Protein AF-A0AAW1ICX3-F1 (afdb_monomer)

Sequence (91 aa):
MPEWDDEKVLMLIENYKARPIIWDPKNKDYSKKPLKEDAWTEIGIATGTTGDVCKKKMIIILASWRREKAKEKKSRGTGKGNLIIVLLMKR

InterPro domains:
  IPR006578 MADF domain [PF10545] (12-78)
  IPR006578 MADF domain [PS51029] (11-91)
  IPR039353 Transcription factor Adf-1 [PTHR12243] (3-81)

Radius of gyration: 15.33 Å; Cα contacts (8 Å, |Δi|>4): 57; chains: 1; bounding box: 41×21×34 Å

Structure (mmCIF, N/CA/C/O backbone):
data_AF-A0AAW1ICX3-F1
#
_entry.id   AF-A0AAW1ICX3-F1
#
loop_
_atom_site.group_PDB
_atom_site.id
_atom_site.type_symbol
_atom_site.label_atom_id
_atom_site.label_alt_id
_atom_site.label_comp_id
_atom_site.label_asym_id
_atom_site.label_entity_id
_atom_site.label_seq_id
_atom_site.pdbx_PDB_ins_code
_atom_site.Cartn_x
_atom_site.Cartn_y
_atom_site.Cartn_z
_atom_site.occupancy
_atom_site.B_iso_or_equiv
_atom_site.auth_seq_id
_atom_site.auth_comp_id
_atom_site.auth_asym_id
_atom_site.auth_atom_id
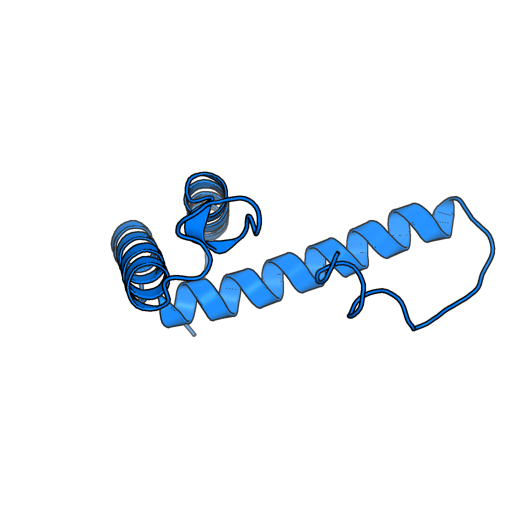_atom_site.pdbx_PDB_model_num
ATOM 1 N N . MET A 1 1 ? 5.214 13.658 9.001 1.00 61.91 1 MET A N 1
ATOM 2 C CA . MET A 1 1 ? 4.871 12.267 8.622 1.00 61.91 1 MET A CA 1
ATOM 3 C C . MET A 1 1 ? 4.902 11.439 9.894 1.00 61.91 1 MET A C 1
ATOM 5 O O . MET A 1 1 ? 5.761 11.744 10.709 1.00 61.91 1 MET A O 1
ATOM 9 N N . PRO A 1 2 ? 4.004 10.459 10.079 1.00 73.25 2 PRO A N 1
ATOM 10 C CA . PRO A 1 2 ? 4.079 9.532 11.205 1.00 73.25 2 PRO A CA 1
ATOM 11 C C . PRO A 1 2 ? 5.427 8.819 11.239 1.00 73.25 2 PRO A C 1
ATOM 13 O O . PRO A 1 2 ? 6.043 8.608 10.188 1.00 73.25 2 PRO A O 1
ATOM 16 N N . GLU A 1 3 ? 5.863 8.459 12.437 1.00 83.50 3 GLU A N 1
ATOM 17 C CA . GLU A 1 3 ? 7.048 7.640 12.641 1.00 83.50 3 GLU A CA 1
ATOM 18 C C . GLU A 1 3 ? 6.779 6.213 12.141 1.00 83.50 3 GLU A C 1
ATOM 20 O O . GLU A 1 3 ? 5.774 5.590 12.494 1.00 83.50 3 GLU A O 1
ATOM 25 N N . TRP A 1 4 ? 7.648 5.735 11.251 1.00 87.56 4 TRP A N 1
ATOM 26 C CA . TRP A 1 4 ? 7.575 4.397 10.669 1.00 87.56 4 TRP A CA 1
ATOM 27 C C . TRP A 1 4 ? 8.680 3.550 11.283 1.00 87.56 4 TRP A C 1
ATOM 29 O O . TRP A 1 4 ? 9.843 3.752 10.941 1.00 87.56 4 TRP A O 1
ATOM 39 N N . ASP A 1 5 ? 8.296 2.617 12.143 1.00 91.88 5 ASP A N 1
ATOM 40 C CA . ASP A 1 5 ? 9.155 1.519 12.577 1.00 91.88 5 ASP A CA 1
ATOM 41 C C . ASP A 1 5 ? 9.174 0.397 11.521 1.00 91.88 5 ASP A C 1
ATOM 43 O O . ASP A 1 5 ? 8.384 0.388 10.564 1.00 91.88 5 ASP A O 1
ATOM 47 N N . ASP A 1 6 ? 10.111 -0.538 11.673 1.00 91.50 6 ASP A N 1
ATOM 48 C CA . ASP A 1 6 ? 10.290 -1.641 10.729 1.00 91.50 6 ASP A CA 1
ATOM 49 C C . ASP A 1 6 ? 9.064 -2.566 10.686 1.00 91.50 6 ASP A C 1
ATOM 51 O O . ASP A 1 6 ? 8.682 -3.031 9.611 1.00 91.50 6 ASP A O 1
ATOM 55 N N . GLU A 1 7 ? 8.385 -2.768 11.817 1.00 92.06 7 GLU A N 1
ATOM 56 C CA . GLU A 1 7 ? 7.179 -3.598 11.914 1.00 92.06 7 GLU A CA 1
ATOM 57 C C . GLU A 1 7 ? 6.017 -3.019 11.097 1.00 92.06 7 GLU A C 1
ATOM 59 O O . GLU A 1 7 ? 5.415 -3.718 10.279 1.00 92.06 7 GLU A O 1
ATOM 64 N N . LYS A 1 8 ? 5.738 -1.717 11.222 1.00 91.56 8 LYS A N 1
ATOM 65 C CA . LYS A 1 8 ? 4.727 -1.014 10.419 1.00 91.56 8 LYS A CA 1
ATOM 66 C C . LYS A 1 8 ? 5.076 -1.032 8.943 1.00 91.56 8 LYS A C 1
ATOM 68 O O . LYS A 1 8 ? 4.179 -1.137 8.105 1.00 91.56 8 LYS A O 1
ATOM 73 N N . VAL A 1 9 ? 6.359 -0.912 8.598 1.00 92.75 9 VAL A N 1
ATOM 74 C CA . VAL A 1 9 ? 6.808 -1.000 7.202 1.00 92.75 9 VAL A CA 1
ATOM 75 C C . VAL A 1 9 ? 6.560 -2.400 6.642 1.00 92.75 9 VAL A C 1
ATOM 77 O O . VAL A 1 9 ? 6.024 -2.513 5.536 1.00 92.75 9 VAL A O 1
ATOM 80 N N . LEU A 1 10 ? 6.897 -3.452 7.389 1.00 93.94 10 LEU A N 1
ATOM 81 C CA . LEU A 1 10 ? 6.630 -4.838 7.000 1.00 93.94 10 LEU A CA 1
ATOM 82 C C . LEU A 1 10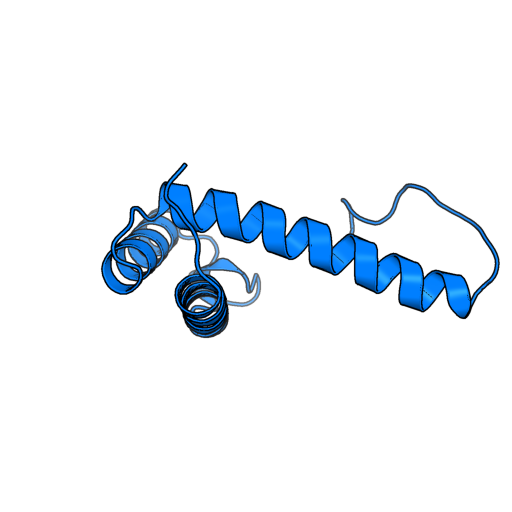 ? 5.127 -5.085 6.845 1.00 93.94 10 LEU A C 1
ATOM 84 O O . LEU A 1 10 ? 4.689 -5.526 5.781 1.00 93.94 10 LEU A O 1
ATOM 88 N N . MET A 1 11 ? 4.330 -4.678 7.832 1.00 94.38 11 MET A N 1
ATOM 89 C CA . MET A 1 11 ? 2.875 -4.818 7.806 1.00 94.38 11 MET A CA 1
ATOM 90 C C . MET A 1 11 ? 2.243 -4.071 6.622 1.00 94.38 11 MET A C 1
ATOM 92 O O . MET A 1 11 ? 1.345 -4.599 5.960 1.00 94.38 11 MET A O 1
ATOM 96 N N . LEU A 1 12 ? 2.730 -2.869 6.296 1.00 94.12 12 LEU A N 1
ATOM 97 C CA . LEU A 1 12 ? 2.301 -2.119 5.114 1.00 94.12 12 LEU A CA 1
ATOM 98 C C . LEU A 1 12 ? 2.601 -2.887 3.816 1.00 94.12 12 LEU A C 1
ATOM 100 O O . LEU A 1 12 ? 1.763 -2.925 2.912 1.00 94.12 12 LEU A O 1
ATOM 104 N N . ILE A 1 13 ? 3.788 -3.488 3.702 1.00 92.94 13 ILE A N 1
ATOM 105 C CA . ILE A 1 13 ? 4.194 -4.259 2.518 1.00 92.94 13 ILE A CA 1
ATOM 106 C C . ILE A 1 13 ? 3.334 -5.516 2.362 1.00 92.94 13 ILE A C 1
ATOM 108 O O . ILE A 1 13 ? 2.894 -5.815 1.249 1.00 92.94 13 ILE A O 1
ATOM 112 N N . GLU A 1 14 ? 3.082 -6.243 3.447 1.00 94.62 14 GLU A N 1
ATOM 113 C CA . GLU A 1 14 ? 2.255 -7.453 3.440 1.00 94.62 14 GLU A CA 1
ATOM 114 C C . GLU A 1 14 ? 0.814 -7.147 3.035 1.00 94.62 14 GLU A C 1
ATOM 116 O O . GLU A 1 14 ? 0.291 -7.749 2.094 1.00 94.62 14 GLU A O 1
ATOM 121 N N . ASN A 1 15 ? 0.209 -6.134 3.657 1.00 94.44 15 ASN A N 1
ATOM 122 C CA . ASN A 1 15 ? -1.145 -5.702 3.332 1.00 94.44 15 ASN A CA 1
ATOM 123 C C . ASN A 1 15 ? -1.273 -5.201 1.885 1.00 94.44 15 ASN A C 1
ATOM 125 O O . ASN A 1 15 ? -2.267 -5.474 1.211 1.00 94.44 15 ASN A O 1
ATOM 129 N N . TYR A 1 16 ? -0.260 -4.492 1.378 1.00 93.44 16 TYR A 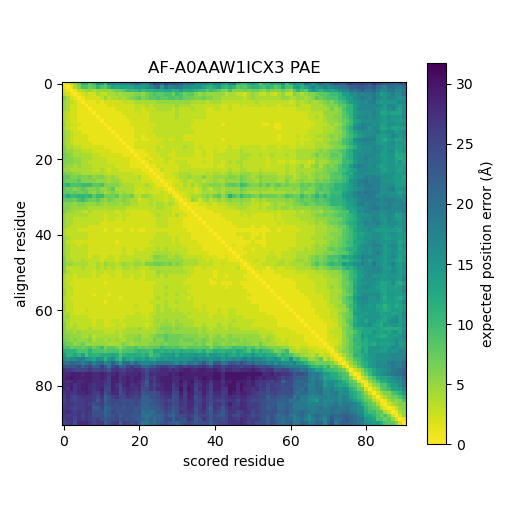N 1
ATOM 130 C CA . TYR A 1 16 ? -0.221 -4.064 -0.019 1.00 93.44 16 TYR A CA 1
ATOM 131 C C . TYR A 1 16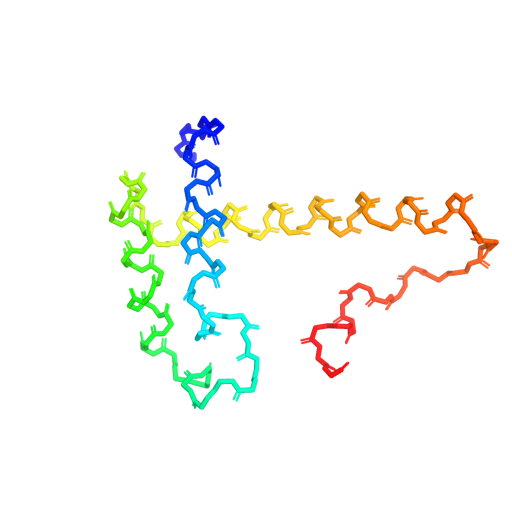 ? -0.166 -5.258 -0.980 1.00 93.44 16 TYR A C 1
ATOM 133 O O . TYR A 1 16 ? -0.913 -5.298 -1.959 1.00 93.44 16 TYR A O 1
ATOM 141 N N . LYS A 1 17 ? 0.684 -6.255 -0.698 1.00 91.62 17 LYS A N 1
ATOM 142 C CA . LYS A 1 17 ? 0.798 -7.471 -1.519 1.00 91.62 17 LYS A CA 1
ATOM 143 C C . LYS A 1 17 ? -0.501 -8.273 -1.537 1.00 91.62 17 LYS A C 1
ATOM 145 O O . LYS A 1 17 ? -0.896 -8.730 -2.607 1.00 91.62 17 LYS A O 1
ATOM 150 N N . ALA A 1 18 ? -1.178 -8.387 -0.395 1.00 93.19 18 ALA A N 1
ATOM 151 C CA . ALA A 1 18 ? -2.435 -9.121 -0.254 1.00 93.19 18 ALA A CA 1
ATOM 152 C C . ALA A 1 18 ? -3.604 -8.521 -1.060 1.00 93.19 18 ALA A C 1
ATOM 154 O O . ALA A 1 18 ? -4.603 -9.198 -1.292 1.00 93.19 18 ALA A O 1
ATOM 155 N N . ARG A 1 19 ? -3.495 -7.262 -1.507 1.00 92.25 19 ARG A N 1
ATOM 156 C CA . ARG A 1 19 ? -4.572 -6.520 -2.178 1.00 92.25 19 ARG A CA 1
ATOM 157 C C . ARG A 1 19 ? -4.232 -6.257 -3.651 1.00 92.25 19 ARG A C 1
ATOM 159 O O . ARG A 1 19 ? -3.829 -5.143 -4.000 1.00 92.25 19 ARG A O 1
ATOM 166 N N . PRO A 1 20 ? -4.436 -7.240 -4.553 1.00 89.75 20 PRO A N 1
ATOM 167 C CA . PRO A 1 20 ? -4.126 -7.100 -5.979 1.00 89.75 20 PRO A CA 1
ATOM 168 C C . PRO A 1 20 ? -4.905 -5.966 -6.652 1.00 89.75 20 PRO A C 1
ATOM 170 O O . PRO A 1 20 ? -4.416 -5.371 -7.604 1.00 89.75 20 PRO A O 1
ATOM 173 N N . ILE A 1 21 ? -6.063 -5.571 -6.118 1.00 92.62 21 ILE A N 1
ATOM 174 C CA . ILE A 1 21 ? -6.829 -4.413 -6.599 1.00 92.62 21 ILE A CA 1
ATOM 175 C C . ILE A 1 21 ? -6.015 -3.108 -6.648 1.00 92.62 21 ILE A C 1
ATOM 177 O O . ILE A 1 21 ? -6.275 -2.230 -7.472 1.00 92.62 21 ILE A O 1
ATOM 181 N N . ILE A 1 22 ? -4.998 -2.976 -5.793 1.00 89.94 22 ILE A N 1
ATOM 182 C CA . ILE A 1 22 ? -4.161 -1.779 -5.720 1.00 89.94 22 ILE A CA 1
ATOM 183 C C . ILE A 1 22 ? -3.117 -1.764 -6.842 1.00 89.94 22 ILE A C 1
ATOM 185 O O . ILE A 1 22 ? -2.858 -0.704 -7.422 1.00 89.94 22 ILE A O 1
ATOM 189 N N . TRP A 1 23 ? -2.507 -2.912 -7.142 1.00 89.25 23 TRP A N 1
ATOM 190 C CA . TRP A 1 23 ? -1.264 -2.981 -7.913 1.00 89.25 23 TRP A CA 1
ATOM 191 C C . TRP A 1 23 ? -1.325 -3.842 -9.174 1.00 89.25 23 TRP A C 1
ATOM 193 O O . TRP A 1 23 ? -0.526 -3.596 -10.073 1.00 89.25 23 TRP A O 1
ATOM 203 N N . ASP A 1 24 ? -2.251 -4.797 -9.270 1.00 88.69 24 ASP A N 1
ATOM 204 C CA . ASP A 1 24 ? -2.371 -5.726 -10.393 1.00 88.69 24 ASP A CA 1
ATOM 205 C C . ASP A 1 24 ? -3.332 -5.186 -11.468 1.00 88.69 24 ASP A C 1
ATOM 207 O O . ASP A 1 24 ? -4.545 -5.170 -11.251 1.00 88.69 24 ASP A O 1
ATOM 211 N N . PRO A 1 25 ? -2.841 -4.798 -12.661 1.00 86.50 25 PRO A N 1
ATOM 212 C CA . PRO A 1 25 ? -3.691 -4.331 -13.753 1.00 86.50 25 PRO A CA 1
ATOM 213 C C . PRO A 1 25 ? -4.599 -5.416 -14.344 1.00 86.50 25 PRO A C 1
ATOM 215 O O . PRO A 1 25 ? -5.543 -5.079 -15.058 1.00 86.50 25 PRO A O 1
ATOM 218 N N . LYS A 1 26 ? -4.308 -6.703 -14.101 1.00 89.25 26 LYS A N 1
ATOM 219 C CA . LYS A 1 26 ? -5.138 -7.829 -14.559 1.00 89.25 26 LYS A CA 1
ATOM 220 C C . LYS A 1 26 ? -6.345 -8.057 -13.655 1.00 89.25 26 LYS A C 1
ATOM 222 O O . LYS A 1 26 ? -7.283 -8.748 -14.055 1.00 89.25 26 LYS A O 1
ATOM 227 N N . ASN A 1 27 ? -6.341 -7.486 -12.453 1.00 87.69 27 ASN A N 1
ATOM 228 C CA . ASN A 1 27 ? -7.478 -7.564 -11.559 1.00 87.69 27 ASN A CA 1
ATOM 229 C C . ASN A 1 27 ? -8.651 -6.760 -12.146 1.00 87.69 27 ASN A C 1
ATOM 231 O O . ASN A 1 27 ? -8.508 -5.586 -12.490 1.00 87.69 27 ASN A O 1
ATOM 235 N N . LYS A 1 28 ? -9.829 -7.388 -12.242 1.00 87.62 28 LYS A N 1
ATOM 236 C CA . LYS A 1 28 ? -11.046 -6.777 -12.806 1.00 87.62 28 LYS A CA 1
ATOM 237 C C . LYS A 1 28 ? -11.448 -5.487 -12.087 1.00 87.62 28 LYS A C 1
ATOM 239 O O . LYS A 1 28 ? -12.024 -4.592 -12.700 1.00 87.62 28 LYS A O 1
ATOM 244 N N . ASP A 1 29 ? -11.109 -5.383 -10.807 1.00 87.75 29 ASP A N 1
ATOM 245 C CA . ASP A 1 29 ? -11.454 -4.258 -9.951 1.00 87.75 29 ASP A CA 1
ATOM 246 C C . ASP A 1 29 ? -10.358 -3.185 -9.900 1.00 87.75 29 ASP A C 1
ATOM 248 O O . ASP A 1 29 ? -10.560 -2.124 -9.316 1.00 87.75 29 ASP A O 1
ATOM 252 N N . TYR A 1 30 ? -9.219 -3.384 -10.575 1.00 85.38 30 TYR A N 1
ATOM 253 C CA . TYR A 1 30 ? -8.131 -2.403 -10.612 1.00 85.38 30 TYR A CA 1
ATOM 254 C C . TYR A 1 30 ? -8.559 -1.051 -11.202 1.00 85.38 30 TYR A C 1
ATOM 256 O O . TYR A 1 30 ? -8.040 -0.002 -10.821 1.00 85.38 30 TYR A O 1
ATOM 264 N N . SER A 1 31 ? -9.499 -1.020 -12.144 1.00 84.31 31 SER A N 1
ATOM 265 C CA . SER A 1 31 ? -9.991 0.245 -12.709 1.00 84.31 31 SER A CA 1
ATOM 266 C C . SER A 1 31 ? -10.924 1.006 -11.757 1.00 84.31 31 SER A C 1
ATOM 268 O O . SER A 1 31 ? -11.118 2.214 -11.928 1.00 84.31 31 SER A O 1
ATOM 270 N N . LYS A 1 32 ? -11.473 0.336 -10.734 1.00 90.12 32 LYS A N 1
ATOM 271 C CA . LYS A 1 32 ? -12.466 0.899 -9.816 1.00 90.12 32 LYS A CA 1
ATOM 272 C C . LYS A 1 32 ? -11.778 1.751 -8.747 1.00 90.12 32 LYS A C 1
ATOM 274 O O . LYS A 1 32 ? -11.218 1.242 -7.780 1.00 90.12 32 LYS A O 1
ATOM 279 N N . LYS A 1 33 ? -11.835 3.075 -8.925 1.00 88.94 33 LYS A N 1
ATOM 280 C CA . LYS A 1 33 ? -11.264 4.054 -7.981 1.00 88.94 33 LYS A CA 1
ATOM 281 C C . LYS A 1 33 ? -11.807 3.930 -6.546 1.00 88.94 33 LYS A C 1
ATOM 283 O O . LYS A 1 33 ? -10.962 3.901 -5.658 1.00 88.94 33 LYS A O 1
ATOM 288 N N . PRO A 1 34 ? -13.129 3.785 -6.310 1.00 92.06 34 PRO A N 1
ATOM 289 C CA . PRO A 1 34 ? -13.661 3.711 -4.945 1.00 92.06 34 PRO A CA 1
ATOM 290 C C . PRO A 1 34 ? -13.076 2.530 -4.169 1.00 92.06 34 PRO A C 1
ATOM 292 O O . PRO A 1 34 ? -12.504 2.702 -3.105 1.00 92.06 34 PRO A O 1
ATOM 295 N N . LEU A 1 35 ? -13.042 1.350 -4.791 1.00 91.44 35 LEU A N 1
ATOM 296 C CA . LEU A 1 35 ? -12.502 0.150 -4.153 1.00 91.44 35 LEU A CA 1
ATOM 297 C C . LEU A 1 35 ? -10.996 0.240 -3.856 1.00 91.44 35 LEU A C 1
ATOM 299 O O . LEU A 1 35 ? -10.499 -0.394 -2.928 1.00 91.44 35 LEU A O 1
ATOM 303 N N . LYS A 1 36 ? -10.242 1.021 -4.640 1.00 91.38 36 LYS A N 1
ATOM 304 C CA . LYS A 1 36 ? -8.839 1.316 -4.326 1.00 91.38 36 LYS A CA 1
ATOM 305 C C . LYS A 1 36 ? -8.718 2.213 -3.101 1.00 91.38 36 LYS A C 1
ATOM 307 O O . LYS A 1 36 ? -7.807 2.005 -2.306 1.00 91.38 36 LYS A O 1
ATOM 312 N N . GLU A 1 37 ? -9.577 3.218 -2.982 1.00 93.50 37 GLU A N 1
ATOM 313 C CA . GLU A 1 37 ? -9.611 4.120 -1.828 1.00 93.50 37 GLU A CA 1
ATOM 314 C C . GLU A 1 37 ? -10.023 3.368 -0.560 1.00 93.50 37 GLU A C 1
ATOM 316 O O . GLU A 1 37 ? -9.341 3.497 0.459 1.00 93.50 37 GLU A O 1
ATOM 321 N N . ASP A 1 38 ? -11.017 2.486 -0.653 1.00 94.38 38 ASP A N 1
ATOM 322 C CA . ASP A 1 38 ? -11.430 1.595 0.437 1.00 94.38 38 ASP A CA 1
ATOM 323 C C . ASP A 1 38 ? -10.274 0.681 0.861 1.00 94.38 38 ASP A C 1
ATOM 325 O O . ASP A 1 38 ? -9.894 0.641 2.031 1.00 94.38 38 ASP A O 1
ATOM 329 N N . ALA A 1 39 ? -9.608 0.040 -0.106 1.00 94.94 39 ALA A N 1
ATOM 330 C CA . ALA A 1 39 ? -8.460 -0.815 0.167 1.00 94.94 39 ALA A CA 1
ATOM 331 C C . ALA A 1 39 ? -7.317 -0.058 0.865 1.00 94.94 39 ALA A C 1
ATOM 333 O O . ALA A 1 39 ? -6.706 -0.594 1.785 1.00 94.94 39 ALA A O 1
ATOM 334 N N . TRP A 1 40 ? -7.019 1.183 0.467 1.00 95.50 40 TRP A N 1
ATOM 335 C CA . TRP A 1 40 ? -6.023 2.005 1.164 1.00 95.50 40 TRP A CA 1
ATOM 336 C C . TRP A 1 40 ? -6.480 2.422 2.559 1.00 95.50 40 TRP A C 1
ATOM 338 O O . TRP A 1 40 ? -5.656 2.471 3.471 1.00 95.50 40 TRP A O 1
ATOM 348 N N . THR A 1 41 ? -7.766 2.705 2.732 1.00 95.88 41 THR A N 1
ATOM 349 C CA . THR A 1 41 ? -8.353 3.043 4.031 1.00 95.88 41 THR A CA 1
ATOM 350 C C . THR A 1 41 ? -8.216 1.877 5.003 1.00 95.88 41 THR A C 1
ATOM 352 O O . THR A 1 41 ? -7.717 2.072 6.110 1.00 95.88 41 THR A O 1
ATOM 355 N N . GLU A 1 42 ? -8.523 0.654 4.568 1.00 95.25 42 GLU A N 1
ATOM 356 C CA . GLU A 1 42 ? -8.330 -0.563 5.365 1.00 95.25 42 GLU A CA 1
ATOM 357 C C . GLU A 1 42 ? -6.860 -0.778 5.764 1.00 95.25 42 GLU A C 1
ATOM 359 O O . GLU A 1 42 ? -6.571 -1.107 6.914 1.00 95.25 42 GLU A O 1
ATOM 364 N N . ILE A 1 43 ? -5.911 -0.532 4.850 1.00 94.88 43 ILE A N 1
ATOM 365 C CA . ILE A 1 43 ? -4.469 -0.579 5.160 1.00 94.88 43 ILE A CA 1
ATOM 366 C C . ILE A 1 43 ? -4.095 0.475 6.208 1.00 94.88 43 ILE A C 1
ATOM 368 O O . ILE A 1 43 ? -3.294 0.205 7.104 1.00 94.88 43 ILE A O 1
ATOM 372 N N . GLY A 1 44 ? -4.643 1.686 6.088 1.00 94.06 44 GLY A N 1
ATOM 373 C CA . GLY A 1 44 ? -4.468 2.752 7.073 1.00 94.06 44 GLY A CA 1
ATOM 374 C C . GLY A 1 44 ? -4.904 2.296 8.462 1.00 94.06 44 GLY A C 1
ATOM 375 O O . GLY A 1 44 ? -4.104 2.332 9.393 1.00 94.06 44 GLY A O 1
ATOM 376 N N . ILE A 1 45 ? -6.123 1.765 8.570 1.00 93.62 45 ILE A N 1
ATOM 377 C CA . ILE A 1 45 ? -6.682 1.258 9.830 1.00 93.62 45 ILE A CA 1
ATOM 378 C C . ILE A 1 45 ? -5.778 0.172 10.428 1.00 93.62 45 ILE A C 1
ATOM 380 O O . ILE A 1 45 ? -5.408 0.270 11.595 1.00 93.62 45 ILE A O 1
ATOM 384 N N . ALA A 1 46 ? -5.355 -0.810 9.625 1.00 91.06 46 ALA A N 1
ATOM 385 C CA . ALA A 1 46 ? -4.482 -1.893 10.086 1.00 91.06 46 ALA A CA 1
ATOM 386 C C . ALA A 1 46 ? -3.111 -1.397 10.580 1.00 91.06 46 ALA A C 1
ATOM 388 O O . ALA A 1 46 ? -2.540 -1.961 11.506 1.00 91.06 46 ALA A O 1
ATOM 389 N N . THR A 1 47 ? -2.586 -0.327 9.981 1.00 89.12 47 THR A N 1
ATOM 390 C CA . THR A 1 47 ? -1.291 0.271 10.349 1.00 89.12 47 THR A CA 1
ATOM 391 C C . THR A 1 47 ? -1.387 1.354 11.422 1.00 89.12 47 THR A C 1
ATOM 393 O O . THR A 1 47 ? -0.360 1.918 11.801 1.00 89.12 47 THR A O 1
ATOM 396 N N . GLY A 1 48 ? -2.591 1.662 11.916 1.00 90.06 48 GLY A N 1
ATOM 397 C CA . GLY A 1 48 ? -2.814 2.757 12.863 1.00 90.06 48 GLY A CA 1
ATOM 398 C C . GLY A 1 48 ? -2.556 4.143 12.257 1.00 90.06 48 GLY A C 1
ATOM 399 O O . GLY A 1 48 ? -2.202 5.078 12.973 1.00 90.06 48 GLY A O 1
ATOM 400 N N . THR A 1 49 ? -2.678 4.285 10.934 1.00 91.25 49 THR A N 1
ATOM 401 C CA . THR A 1 49 ? -2.473 5.547 10.207 1.00 91.25 49 THR A CA 1
ATOM 402 C C . THR A 1 49 ? -3.585 5.785 9.173 1.00 91.25 49 THR A C 1
ATOM 404 O O . THR A 1 49 ? -4.634 5.150 9.210 1.00 91.25 49 THR A O 1
ATOM 407 N N . THR A 1 50 ? -3.408 6.733 8.248 1.00 93.88 50 THR A N 1
ATOM 408 C CA . THR A 1 50 ? -4.370 6.972 7.161 1.00 93.88 50 THR A CA 1
ATOM 409 C C . THR A 1 50 ? -3.905 6.330 5.858 1.00 93.88 50 THR A C 1
ATOM 411 O O . THR A 1 50 ? -2.705 6.267 5.568 1.00 93.88 50 THR A O 1
ATOM 414 N N . GLY A 1 51 ? -4.858 5.911 5.021 1.00 93.44 51 GLY A N 1
ATOM 415 C CA . GLY A 1 51 ? -4.561 5.314 3.717 1.00 93.44 51 GLY A CA 1
ATOM 416 C C . GLY A 1 51 ? -3.678 6.194 2.826 1.00 93.44 51 GLY A C 1
ATOM 417 O O . GLY A 1 51 ? -2.774 5.695 2.156 1.00 93.44 51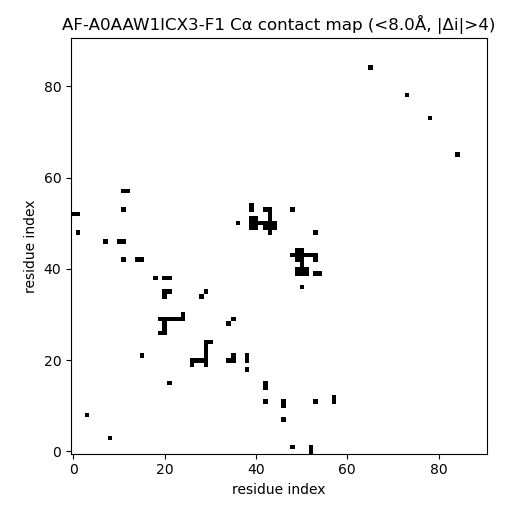 GLY A O 1
ATOM 418 N N . ASP A 1 52 ? -3.848 7.516 2.888 1.00 93.94 52 ASP A N 1
ATOM 419 C CA . ASP A 1 52 ? -3.011 8.474 2.157 1.00 93.94 52 ASP A CA 1
ATOM 420 C C . ASP A 1 52 ? -1.549 8.470 2.606 1.00 93.94 52 ASP A C 1
ATOM 422 O O . ASP A 1 52 ? -0.630 8.590 1.786 1.00 93.94 52 ASP A O 1
ATOM 426 N N . VAL A 1 53 ? -1.312 8.334 3.910 1.00 93.44 53 VAL A N 1
ATOM 427 C CA . VAL A 1 53 ? 0.040 8.257 4.460 1.00 93.44 53 VAL A CA 1
ATOM 428 C C . VAL A 1 53 ? 0.696 6.934 4.068 1.00 93.44 53 VAL A C 1
ATOM 430 O O . VAL A 1 53 ? 1.836 6.945 3.592 1.00 93.44 53 VAL A O 1
ATOM 433 N N . CYS A 1 54 ? -0.041 5.825 4.157 1.00 94.44 54 CYS A N 1
ATOM 434 C CA . CYS A 1 54 ? 0.385 4.513 3.668 1.00 94.44 54 CYS A CA 1
ATOM 435 C C . CYS A 1 54 ? 0.760 4.552 2.185 1.00 94.44 54 CYS A C 1
ATOM 437 O O . CYS A 1 54 ? 1.833 4.088 1.794 1.00 94.44 54 CYS A O 1
ATOM 439 N N . LYS A 1 55 ? -0.076 5.180 1.355 1.00 93.75 55 LYS A N 1
ATOM 440 C CA . LYS A 1 55 ? 0.158 5.338 -0.083 1.00 93.75 55 LYS A CA 1
ATOM 441 C C . LYS A 1 55 ? 1.435 6.127 -0.367 1.00 93.75 55 LYS A C 1
ATOM 443 O O . LYS A 1 55 ? 2.260 5.691 -1.173 1.00 93.75 55 LYS A O 1
ATOM 448 N N . LYS A 1 56 ? 1.647 7.255 0.322 1.00 93.62 56 LYS A N 1
ATOM 449 C CA . LYS A 1 56 ? 2.880 8.057 0.201 1.00 93.62 56 LYS A CA 1
ATOM 450 C C . LYS A 1 56 ? 4.117 7.256 0.610 1.00 93.62 56 LYS A C 1
ATOM 452 O O . LYS A 1 56 ? 5.108 7.257 -0.123 1.00 93.62 56 LYS A O 1
ATOM 457 N N . LYS A 1 57 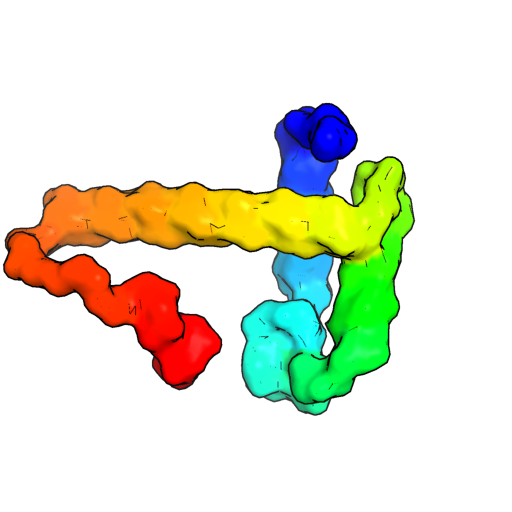? 4.062 6.536 1.735 1.00 93.25 57 LYS A N 1
ATOM 458 C CA . LYS A 1 57 ? 5.175 5.695 2.199 1.00 93.25 57 LYS A CA 1
ATOM 459 C C . LYS A 1 57 ? 5.473 4.561 1.217 1.00 93.25 57 LYS A C 1
ATOM 461 O O . LYS A 1 57 ? 6.635 4.346 0.878 1.00 93.25 57 LYS A O 1
ATOM 466 N N . MET A 1 58 ? 4.444 3.899 0.692 1.00 93.69 58 MET A N 1
ATOM 467 C CA . MET A 1 58 ? 4.596 2.824 -0.289 1.00 93.69 58 MET A CA 1
ATOM 468 C C . MET A 1 58 ? 5.272 3.310 -1.580 1.00 93.69 58 MET A C 1
ATOM 470 O O . MET A 1 58 ? 6.155 2.633 -2.104 1.00 93.69 58 MET A O 1
ATOM 474 N N . ILE A 1 59 ? 4.947 4.513 -2.069 1.00 92.88 59 ILE A N 1
ATOM 475 C CA . ILE A 1 59 ? 5.633 5.107 -3.232 1.00 92.88 59 ILE A CA 1
ATOM 476 C C . ILE A 1 59 ? 7.141 5.247 -2.976 1.00 92.88 59 ILE A C 1
ATOM 478 O O . ILE A 1 59 ? 7.941 4.922 -3.858 1.00 92.88 59 ILE A O 1
ATOM 482 N N . ILE A 1 60 ? 7.533 5.690 -1.776 1.00 91.62 60 ILE A N 1
ATOM 483 C CA . ILE A 1 60 ? 8.941 5.838 -1.374 1.00 91.62 60 ILE A CA 1
ATOM 484 C C . ILE A 1 60 ? 9.636 4.472 -1.313 1.00 91.62 60 ILE A C 1
ATOM 486 O O . ILE A 1 60 ? 10.725 4.321 -1.873 1.00 91.62 60 ILE A O 1
ATOM 490 N N . ILE A 1 61 ? 9.001 3.471 -0.693 1.00 91.56 61 ILE A N 1
ATOM 491 C CA . ILE A 1 61 ? 9.524 2.097 -0.598 1.00 91.56 61 ILE A CA 1
ATOM 492 C C . ILE A 1 61 ? 9.765 1.526 -1.997 1.00 91.56 61 ILE A C 1
ATOM 494 O O . ILE A 1 61 ? 10.873 1.090 -2.311 1.00 91.56 61 ILE A O 1
ATOM 498 N N . LEU A 1 62 ? 8.761 1.600 -2.875 1.00 90.25 62 LEU A N 1
ATOM 499 C CA . LEU A 1 62 ? 8.867 1.100 -4.244 1.00 90.25 62 LEU A CA 1
ATOM 500 C C . LEU A 1 62 ? 9.932 1.858 -5.047 1.00 90.25 62 LEU A C 1
ATOM 502 O O . LEU A 1 62 ? 10.652 1.250 -5.835 1.00 90.25 62 LEU A O 1
ATOM 506 N N . ALA A 1 63 ? 10.066 3.174 -4.858 1.00 87.81 63 ALA A N 1
ATOM 507 C CA . ALA A 1 63 ? 11.123 3.956 -5.498 1.00 87.81 63 ALA A CA 1
ATOM 508 C C . ALA A 1 63 ? 12.519 3.520 -5.041 1.00 87.81 63 ALA A C 1
ATOM 510 O O . ALA A 1 63 ? 13.409 3.362 -5.879 1.00 87.81 63 ALA A O 1
ATOM 511 N N . SER A 1 64 ? 12.700 3.287 -3.740 1.00 85.50 64 SER A N 1
ATOM 512 C CA . SER A 1 64 ? 13.951 2.765 -3.190 1.00 85.50 64 SER A CA 1
ATOM 513 C C . SER A 1 64 ? 14.272 1.385 -3.765 1.00 85.50 64 SER A C 1
ATOM 515 O O . SER A 1 64 ? 15.331 1.195 -4.358 1.00 85.50 64 SER A O 1
ATOM 517 N N . TRP A 1 65 ? 13.306 0.465 -3.721 1.00 86.12 65 TRP A N 1
ATOM 518 C CA . TRP A 1 65 ? 13.452 -0.889 -4.251 1.00 86.12 65 TRP A CA 1
ATOM 519 C C . TRP A 1 65 ? 13.806 -0.908 -5.744 1.00 86.12 65 TRP A C 1
ATOM 521 O O . TRP A 1 65 ? 14.712 -1.630 -6.153 1.00 86.12 65 TRP A O 1
ATOM 531 N N . ARG A 1 66 ? 13.165 -0.063 -6.568 1.00 86.12 66 ARG A N 1
ATOM 532 C CA . ARG A 1 66 ? 13.505 0.071 -7.997 1.00 86.12 66 ARG A CA 1
ATOM 533 C C . ARG A 1 66 ? 14.946 0.539 -8.212 1.00 86.12 66 ARG A C 1
ATOM 535 O O . ARG A 1 66 ? 15.602 0.046 -9.129 1.00 86.12 66 ARG A O 1
ATOM 542 N N . ARG A 1 67 ? 15.444 1.476 -7.395 1.00 80.56 67 ARG A N 1
ATOM 543 C CA . ARG A 1 67 ? 16.838 1.952 -7.473 1.00 80.56 67 ARG A CA 1
ATOM 544 C C . ARG A 1 67 ? 17.826 0.861 -7.083 1.00 80.56 67 ARG A C 1
ATOM 546 O O . ARG A 1 67 ? 18.789 0.649 -7.816 1.00 80.56 67 ARG A O 1
ATOM 553 N N . GLU A 1 68 ? 17.569 0.152 -5.990 1.00 81.00 68 GLU A N 1
ATOM 554 C CA . GLU A 1 68 ? 18.429 -0.949 -5.547 1.00 81.00 68 GLU A CA 1
ATOM 555 C C . GLU A 1 68 ? 18.451 -2.087 -6.577 1.00 81.00 68 GLU A C 1
ATOM 557 O O . GLU A 1 68 ? 19.521 -2.499 -7.025 1.00 81.00 68 GLU A O 1
ATOM 562 N N . LYS A 1 69 ? 17.288 -2.483 -7.110 1.00 79.69 69 LYS A N 1
ATOM 563 C CA . LYS A 1 69 ? 17.203 -3.458 -8.211 1.00 79.69 69 LYS A CA 1
ATOM 564 C C . LYS A 1 69 ? 17.931 -3.005 -9.479 1.00 79.69 69 LYS A C 1
ATOM 566 O O . LYS A 1 69 ? 18.477 -3.834 -10.205 1.00 79.69 69 LYS A O 1
ATOM 571 N N . ALA A 1 70 ? 17.956 -1.706 -9.773 1.00 79.31 70 ALA A N 1
ATOM 572 C CA . ALA A 1 70 ? 18.714 -1.180 -10.905 1.00 79.31 70 ALA A CA 1
ATOM 573 C C . ALA A 1 70 ? 20.234 -1.278 -10.686 1.00 79.31 70 ALA A C 1
ATOM 575 O O . ALA A 1 70 ? 20.955 -1.554 -11.645 1.00 79.31 70 ALA A O 1
ATOM 576 N N . LYS A 1 71 ? 20.730 -1.093 -9.455 1.00 75.75 71 LYS A N 1
ATOM 577 C CA . LYS A 1 71 ? 22.153 -1.283 -9.117 1.00 75.75 71 LYS A CA 1
ATOM 578 C C . LYS A 1 71 ? 22.574 -2.746 -9.262 1.00 75.75 71 LYS A C 1
ATOM 580 O O . LYS A 1 71 ? 23.595 -3.006 -9.890 1.00 75.75 71 LYS A O 1
ATOM 585 N N . GLU A 1 72 ? 21.750 -3.682 -8.784 1.00 71.25 72 GLU A N 1
ATOM 586 C CA . GLU A 1 72 ? 21.976 -5.130 -8.951 1.00 71.25 72 GLU A CA 1
ATOM 587 C C . GLU A 1 72 ? 22.086 -5.546 -10.428 1.00 71.25 72 GLU A C 1
ATOM 589 O O . GLU A 1 72 ? 22.862 -6.431 -10.780 1.00 71.25 72 GLU A O 1
ATOM 594 N N . LYS A 1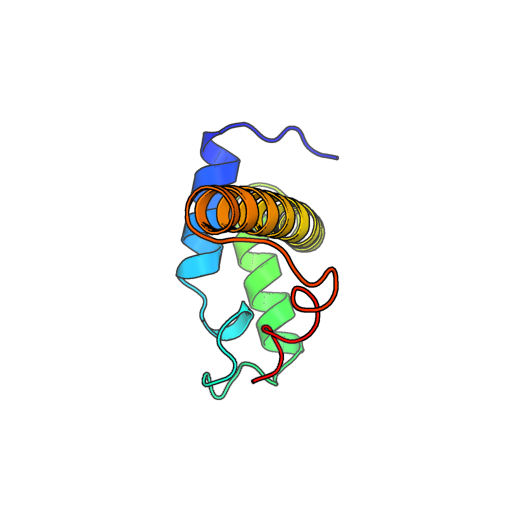 73 ? 21.304 -4.920 -11.317 1.00 64.06 73 LYS A N 1
ATOM 595 C CA . LYS A 1 73 ? 21.376 -5.186 -12.763 1.00 64.06 73 LYS A CA 1
ATOM 596 C C . LYS A 1 73 ? 22.591 -4.528 -13.413 1.00 64.06 73 LYS A C 1
ATOM 598 O O . LYS A 1 73 ? 23.223 -5.142 -14.266 1.00 64.06 73 LYS A O 1
ATOM 603 N N . LYS A 1 74 ? 22.938 -3.302 -13.003 1.00 58.34 74 LYS A N 1
ATOM 604 C CA . LYS A 1 74 ? 24.110 -2.568 -13.514 1.00 58.34 74 LYS A CA 1
ATOM 605 C C . LYS A 1 74 ? 25.435 -3.222 -13.125 1.00 58.34 74 LYS A C 1
ATOM 607 O O . LYS A 1 74 ? 26.364 -3.174 -13.921 1.00 58.34 74 LYS A O 1
ATOM 612 N N . SER A 1 75 ? 25.520 -3.884 -11.969 1.00 59.56 75 SER A N 1
ATOM 613 C CA . SER A 1 75 ? 26.708 -4.675 -11.611 1.00 59.56 75 SER A CA 1
ATOM 614 C C . SER A 1 75 ? 26.886 -5.930 -12.479 1.00 59.56 75 SER A C 1
ATOM 616 O O . SER A 1 75 ? 27.956 -6.529 -12.459 1.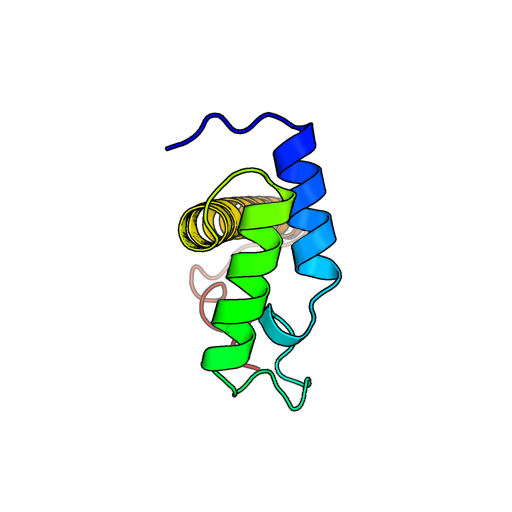00 59.56 75 SER A O 1
ATOM 618 N N . ARG A 1 76 ? 25.870 -6.310 -13.273 1.00 55.94 76 ARG A N 1
ATOM 619 C CA . ARG A 1 76 ? 25.891 -7.468 -14.183 1.00 55.94 76 ARG A CA 1
ATOM 620 C C . ARG A 1 76 ? 25.860 -7.101 -15.674 1.00 55.94 76 ARG A C 1
ATOM 622 O O . ARG A 1 76 ? 25.885 -8.009 -16.497 1.00 55.94 76 ARG A O 1
ATOM 629 N N . GLY A 1 77 ? 25.806 -5.821 -16.059 1.00 45.44 77 GLY A N 1
ATOM 630 C CA . GLY A 1 77 ? 25.643 -5.454 -17.470 1.00 45.44 77 GLY A CA 1
ATOM 631 C C . GLY A 1 77 ? 25.953 -3.995 -17.804 1.00 45.44 77 GLY A C 1
ATOM 632 O O . GLY A 1 77 ? 25.348 -3.070 -17.265 1.00 45.44 77 GLY A O 1
ATOM 633 N N . THR A 1 78 ? 26.890 -3.844 -18.739 1.00 46.16 78 THR A N 1
ATOM 634 C CA . THR A 1 78 ? 27.384 -2.639 -19.418 1.00 46.16 78 THR A CA 1
ATOM 635 C C . THR A 1 78 ? 26.298 -1.622 -19.798 1.00 46.16 78 THR A C 1
ATOM 637 O O . THR A 1 78 ? 25.172 -1.962 -20.150 1.00 46.16 78 THR A O 1
ATOM 640 N N . GLY A 1 79 ? 26.673 -0.342 -19.712 1.00 55.78 79 GLY A N 1
ATOM 641 C CA . GLY A 1 79 ? 25.801 0.829 -19.728 1.00 55.78 79 GLY A CA 1
ATOM 642 C C . GLY A 1 79 ? 24.854 1.003 -20.918 1.00 55.78 79 GLY A C 1
ATOM 643 O O . GLY A 1 79 ? 25.208 0.762 -22.066 1.00 55.78 79 GLY A O 1
ATOM 644 N N . LYS A 1 80 ? 23.662 1.529 -20.606 1.00 48.22 80 LYS A N 1
ATOM 645 C CA . LYS A 1 80 ? 22.881 2.530 -21.361 1.00 48.22 80 LYS A CA 1
ATOM 646 C C . LYS A 1 80 ? 21.541 2.766 -20.651 1.00 48.22 80 LYS A C 1
ATOM 648 O O . LYS A 1 80 ? 20.880 1.823 -20.234 1.00 48.22 80 LYS A O 1
ATOM 653 N N . GLY A 1 81 ? 21.110 4.026 -20.581 1.00 43.44 81 GLY A N 1
ATOM 654 C CA . GLY A 1 81 ? 19.680 4.355 -20.624 1.00 43.44 81 GLY A CA 1
ATOM 655 C C . GLY A 1 81 ? 19.016 4.776 -19.313 1.00 43.44 81 GLY A C 1
ATOM 656 O O . GLY A 1 81 ? 18.451 3.970 -18.580 1.00 43.44 81 GLY A O 1
ATOM 657 N N . ASN A 1 82 ? 18.963 6.087 -19.104 1.00 48.22 82 ASN A N 1
ATOM 658 C CA . ASN A 1 82 ? 18.193 6.785 -18.075 1.00 48.22 82 ASN A CA 1
ATOM 659 C C . ASN A 1 82 ? 16.672 6.873 -18.395 1.0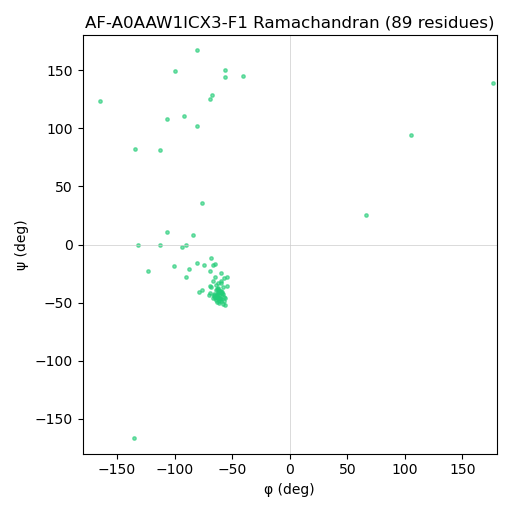0 48.22 82 ASN A C 1
ATOM 661 O O . ASN A 1 82 ? 16.055 7.891 -18.107 1.00 48.22 82 ASN A O 1
ATOM 665 N N . LEU A 1 83 ? 16.041 5.859 -19.015 1.00 45.88 83 LEU A N 1
ATOM 666 C CA . LEU A 1 83 ? 14.697 6.028 -19.623 1.00 45.88 83 LEU A CA 1
ATOM 667 C C . LEU A 1 83 ? 13.617 4.972 -19.303 1.00 45.88 83 LEU A C 1
ATOM 669 O O . LEU A 1 83 ? 12.486 5.125 -19.749 1.00 45.88 83 LEU A O 1
ATOM 673 N N . ILE A 1 84 ? 13.880 3.927 -18.510 1.00 43.84 84 ILE A N 1
ATOM 674 C CA . ILE A 1 84 ? 12.937 2.784 -18.422 1.00 43.84 84 ILE A CA 1
ATOM 675 C C . ILE A 1 84 ? 12.024 2.786 -17.177 1.00 43.84 84 ILE A C 1
ATOM 677 O O . ILE A 1 84 ? 10.967 2.157 -17.186 1.00 43.84 84 ILE A O 1
ATOM 681 N N . ILE A 1 85 ? 12.348 3.521 -16.106 1.00 44.44 85 ILE A N 1
ATOM 682 C CA . ILE A 1 85 ? 11.607 3.376 -14.833 1.00 44.44 85 ILE A CA 1
ATOM 683 C C . ILE A 1 85 ? 10.160 3.906 -14.917 1.00 44.44 85 ILE A C 1
ATOM 685 O O . ILE A 1 85 ? 9.306 3.444 -14.165 1.00 44.44 85 ILE A O 1
ATOM 689 N N . VAL A 1 86 ? 9.850 4.804 -15.858 1.00 43.19 86 VAL A N 1
ATOM 690 C CA . VAL A 1 86 ? 8.473 5.291 -16.071 1.00 43.19 86 VAL A CA 1
ATOM 691 C C . VAL A 1 86 ? 7.677 4.396 -17.038 1.00 43.19 86 VAL A C 1
ATOM 693 O O . VAL A 1 86 ? 6.452 4.376 -16.973 1.00 43.19 86 VAL A O 1
ATOM 696 N N . LEU A 1 87 ? 8.338 3.602 -17.888 1.00 37.34 87 LEU A N 1
ATOM 697 C CA . LEU A 1 87 ? 7.668 2.822 -18.939 1.00 37.34 87 LEU A CA 1
ATOM 698 C C . LEU A 1 87 ? 7.241 1.410 -18.505 1.00 37.34 87 LEU A C 1
ATOM 700 O O . LEU A 1 87 ? 6.217 0.932 -18.971 1.00 37.34 87 LEU A O 1
ATOM 704 N N . LEU A 1 88 ? 7.923 0.772 -17.549 1.00 41.47 88 LEU A N 1
ATOM 705 C CA . LEU A 1 88 ? 7.623 -0.623 -17.165 1.00 41.47 88 LEU A CA 1
ATOM 706 C C . LEU A 1 88 ? 6.492 -0.815 -16.139 1.00 41.47 88 LEU A C 1
ATOM 708 O O . LEU A 1 88 ? 6.274 -1.925 -15.662 1.00 41.47 88 LEU A O 1
ATOM 712 N N . MET A 1 89 ? 5.751 0.240 -15.796 1.00 46.53 89 MET A N 1
ATOM 713 C CA . MET A 1 89 ? 4.483 0.099 -15.061 1.00 46.53 89 MET A CA 1
ATOM 714 C C . MET A 1 89 ? 3.260 0.358 -15.956 1.00 46.53 89 MET A C 1
ATOM 716 O O . MET A 1 89 ? 2.134 0.435 -15.467 1.00 46.53 89 MET A O 1
ATOM 720 N N . LYS A 1 90 ? 3.470 0.451 -17.279 1.00 42.09 90 LYS A N 1
ATOM 721 C CA . LYS A 1 90 ? 2.420 0.491 -18.300 1.00 42.09 90 LYS A CA 1
ATOM 722 C C . LYS A 1 90 ? 2.787 -0.472 -19.444 1.00 42.09 90 LYS A C 1
ATOM 724 O O . LYS A 1 90 ? 3.226 -0.035 -20.499 1.00 42.09 90 LYS A O 1
ATOM 729 N N . ARG A 1 91 ? 2.477 -1.755 -19.216 1.00 33.75 91 ARG A N 1
ATOM 730 C CA . ARG A 1 91 ? 2.633 -2.930 -20.104 1.00 33.75 91 ARG A CA 1
ATOM 731 C C . ARG A 1 91 ? 3.983 -3.634 -20.066 1.00 33.75 91 ARG A C 1
ATOM 733 O O . ARG A 1 91 ? 5.026 -2.953 -20.068 1.00 33.75 91 ARG A O 1
#

Secondary structure (DSSP, 8-state):
-----HHHHHHHHHHHHH-HHHH-TTSTTTT-HHHHHHHHHHHHHHHTS-HHHHHHHHHHHHHHHHHHHHHHHHTTS----TTSTTTTT--

Foldseek 3Di:
DDDDDPVLVVLLVVLVVVCCLQQPPPDPNVVPPVVNLVSLQVNQVVSVHGSVVSVVVVVVVVVVVVVVVVVVVCVVDDDDDPDPPVPVSPD

Mean predicted aligned error: 8.79 Å

pLDDT: mean 80.81, std 18.26, range [33.75, 95.88]

Solvent-accessible surface area (backbone atoms only — not comparable to full-atom values): 5493 Å² total; per-residue (Å²): 130,85,88,78,54,71,67,55,51,49,52,52,52,52,55,52,66,75,36,45,46,74,76,35,84,85,38,89,55,36,82,41,62,68,63,38,53,51,52,32,39,52,48,5,59,76,65,76,51,49,22,68,58,51,52,56,51,49,53,52,52,52,52,51,50,54,51,53,54,48,50,65,49,52,80,73,44,84,91,80,79,100,70,55,87,79,49,70,83,67,116

Organism: Popillia japonica (NCBI:txid7064)